Protein AF-A0AA37TKS5-F1 (afdb_monomer_lite)

Radius of gyration: 21.25 Å; chains: 1; bounding box: 67×32×46 Å

Secondary structure (DSSP, 8-state):
----SSHHHHTTTGGG------TTSPP-HHHHHHHHHHHTT----GGGHHHHHHHHHHHHHHHHHHHTSPPPTTPPPPPP---

InterPro domains:
  IPR025148 1-carboxybiuret hydrolase subunit AtzG-like [PF13318] (35-81)

Structure (mmCIF, N/CA/C/O backbone):
data_AF-A0AA37TKS5-F1
#
_entry.id   AF-A0AA37TKS5-F1
#
loop_
_atom_site.group_PDB
_atom_site.id
_atom_site.type_symbol
_atom_site.label_atom_id
_atom_site.label_alt_id
_atom_site.label_comp_id
_atom_site.label_asym_id
_atom_site.label_entity_id
_atom_site.label_seq_id
_atom_site.pdbx_PDB_ins_code
_atom_site.Cartn_x
_atom_site.Cartn_y
_atom_site.Cartn_z
_atom_site.occupancy
_atom_site.B_iso_or_equiv
_atom_site.auth_seq_id
_atom_site.auth_comp_id
_atom_site.auth_asym_id
_atom_site.auth_atom_id
_atom_site.pdbx_PDB_model_num
ATOM 1 N N . MET A 1 1 ? 52.119 -4.701 25.730 1.00 43.69 1 MET A N 1
ATOM 2 C CA . MET A 1 1 ? 51.774 -4.353 24.334 1.00 43.69 1 MET A CA 1
ATOM 3 C C . MET A 1 1 ? 50.398 -4.921 24.032 1.00 43.69 1 MET A C 1
ATOM 5 O O . MET A 1 1 ? 50.181 -6.101 24.259 1.00 43.69 1 MET A O 1
ATOM 9 N N . SER A 1 2 ? 49.462 -4.048 23.668 1.00 48.16 2 SER A N 1
ATOM 10 C CA . SER A 1 2 ? 48.024 -4.312 23.521 1.00 48.16 2 SER A CA 1
ATOM 11 C C . SER A 1 2 ? 47.657 -5.055 22.234 1.00 48.16 2 SER A C 1
ATOM 13 O O . SER A 1 2 ? 48.296 -4.823 21.211 1.00 48.16 2 SER A O 1
ATOM 15 N N . PRO A 1 3 ? 46.504 -5.746 22.241 1.00 48.34 3 PRO A N 1
ATOM 16 C CA . PRO A 1 3 ? 45.617 -5.760 21.084 1.00 48.34 3 PRO A CA 1
ATOM 17 C C . PRO A 1 3 ? 44.175 -5.451 21.532 1.00 48.34 3 PRO A C 1
ATOM 19 O O . PRO A 1 3 ? 43.316 -6.319 21.569 1.00 48.34 3 PRO A O 1
ATOM 22 N N . ALA A 1 4 ? 43.910 -4.205 21.939 1.00 54.03 4 ALA A N 1
ATOM 23 C CA . ALA A 1 4 ? 42.575 -3.741 22.358 1.00 54.03 4 ALA A CA 1
ATOM 24 C C . ALA A 1 4 ? 42.008 -2.631 21.448 1.00 54.03 4 ALA A C 1
ATOM 26 O O . ALA A 1 4 ? 41.032 -1.982 21.805 1.00 54.03 4 ALA A O 1
ATOM 27 N N . LYS A 1 5 ? 42.634 -2.368 20.290 1.00 51.22 5 LYS A N 1
ATOM 28 C CA . LYS A 1 5 ? 42.255 -1.248 19.406 1.00 51.22 5 LYS A CA 1
ATOM 29 C C . LYS A 1 5 ? 41.513 -1.653 18.131 1.00 51.22 5 LYS A C 1
ATOM 31 O O . LYS A 1 5 ? 40.978 -0.774 17.467 1.00 51.22 5 LYS A O 1
ATOM 36 N N . ASP A 1 6 ? 41.447 -2.944 17.814 1.00 51.84 6 ASP A N 1
ATOM 37 C CA . ASP A 1 6 ? 40.918 -3.398 16.521 1.00 51.84 6 ASP A CA 1
ATOM 38 C C . ASP A 1 6 ? 39.392 -3.604 16.529 1.00 51.84 6 ASP A C 1
ATOM 40 O O . ASP A 1 6 ? 38.701 -3.302 15.566 1.00 51.84 6 ASP A O 1
ATOM 44 N N . GLN A 1 7 ? 38.818 -3.981 17.677 1.00 51.50 7 GLN A N 1
ATOM 45 C CA . GLN A 1 7 ? 37.367 -4.206 17.802 1.00 51.50 7 GLN A CA 1
ATOM 46 C C . GLN A 1 7 ? 36.537 -2.909 17.849 1.00 51.50 7 GLN A C 1
ATOM 48 O O . GLN A 1 7 ? 35.319 -2.940 17.674 1.00 51.50 7 GLN A O 1
ATOM 53 N N . SER A 1 8 ? 37.179 -1.757 18.073 1.00 51.00 8 SER A N 1
ATOM 54 C CA . SER A 1 8 ? 36.503 -0.454 18.144 1.00 51.00 8 SER A CA 1
ATOM 55 C C . SER A 1 8 ? 36.233 0.161 16.768 1.00 51.00 8 SER A C 1
ATOM 57 O O . SER A 1 8 ? 35.366 1.025 16.661 1.00 51.00 8 SER A O 1
ATOM 59 N N . ARG A 1 9 ? 36.941 -0.274 15.713 1.00 46.94 9 ARG A N 1
ATOM 60 C CA . ARG A 1 9 ? 36.679 0.181 14.337 1.00 46.94 9 ARG A CA 1
ATOM 61 C C . ARG A 1 9 ? 35.494 -0.551 13.712 1.00 46.94 9 ARG A C 1
ATOM 63 O O . ARG A 1 9 ? 34.619 0.112 13.167 1.00 46.94 9 ARG A O 1
ATOM 70 N N . GLN A 1 10 ? 35.392 -1.868 13.903 1.00 45.12 10 GLN A N 1
ATOM 71 C CA . GLN A 1 10 ? 34.283 -2.661 13.354 1.00 45.12 10 GLN A CA 1
ATOM 72 C C . GLN A 1 10 ? 32.903 -2.289 13.922 1.00 45.12 10 GLN A C 1
ATOM 74 O O . GLN A 1 10 ? 31.905 -2.422 13.227 1.00 45.12 10 GLN A O 1
ATOM 79 N N . ARG A 1 11 ? 32.824 -1.775 15.158 1.00 41.22 11 ARG A N 1
ATOM 80 C CA . ARG A 1 11 ? 31.541 -1.391 15.781 1.00 41.22 11 ARG A CA 1
ATOM 81 C C . ARG A 1 11 ? 30.878 -0.147 15.185 1.00 41.22 11 ARG A C 1
ATOM 83 O O . ARG A 1 11 ? 29.723 0.109 15.506 1.00 41.22 11 ARG A O 1
ATOM 90 N N . THR A 1 12 ? 31.593 0.640 14.382 1.00 41.44 12 THR A N 1
ATOM 91 C CA . THR A 1 12 ? 31.086 1.939 13.906 1.00 41.44 12 THR A CA 1
ATOM 92 C C . THR A 1 12 ? 30.480 1.854 12.499 1.00 41.44 12 THR A C 1
ATOM 94 O O . THR A 1 12 ? 29.716 2.733 12.119 1.00 41.44 12 THR A O 1
ATOM 97 N N . GLU A 1 13 ? 30.749 0.785 11.742 1.00 47.56 13 GLU A N 1
ATOM 98 C CA . GLU A 1 13 ? 30.257 0.631 10.360 1.00 47.56 13 GLU A CA 1
ATOM 99 C C . GLU A 1 13 ? 28.913 -0.113 10.267 1.00 47.56 13 GLU A C 1
ATOM 101 O O . GLU A 1 13 ? 28.181 0.066 9.297 1.00 47.56 13 GLU A O 1
ATOM 106 N N . ASP A 1 14 ? 28.532 -0.865 11.304 1.00 46.31 14 ASP A N 1
ATOM 107 C CA . ASP A 1 14 ? 27.249 -1.589 11.358 1.00 46.31 14 ASP A CA 1
ATOM 108 C C . ASP A 1 14 ? 26.032 -0.673 11.595 1.00 46.31 14 ASP A C 1
ATOM 110 O O . ASP A 1 14 ? 24.890 -1.090 11.419 1.00 46.31 14 ASP A O 1
ATOM 114 N N . ASN A 1 15 ? 26.242 0.589 11.984 1.00 47.22 15 ASN A N 1
ATOM 115 C CA . ASN A 1 15 ? 25.177 1.452 12.510 1.00 47.22 15 ASN A CA 1
ATOM 116 C C . ASN A 1 15 ? 24.619 2.485 11.509 1.00 47.22 15 ASN A C 1
ATOM 118 O O . ASN A 1 15 ? 24.079 3.510 11.925 1.00 47.22 15 ASN A O 1
ATOM 122 N N . ALA A 1 16 ? 24.752 2.258 10.198 1.00 48.53 16 ALA A N 1
ATOM 123 C CA . ALA A 1 16 ? 24.238 3.189 9.182 1.00 48.53 16 ALA A CA 1
ATOM 124 C C . ALA A 1 16 ? 23.532 2.535 7.982 1.00 48.53 16 ALA A C 1
ATOM 126 O O . ALA A 1 16 ? 23.225 3.223 7.009 1.00 48.53 16 ALA A O 1
ATOM 127 N N . ARG A 1 17 ? 23.212 1.237 8.033 1.00 41.47 17 ARG A N 1
ATOM 128 C CA . ARG A 1 17 ? 22.161 0.704 7.161 1.00 41.47 17 ARG A CA 1
ATOM 129 C C . ARG A 1 17 ? 20.839 0.864 7.889 1.00 41.47 17 ARG A C 1
ATOM 131 O O . ARG A 1 17 ? 20.525 0.085 8.782 1.00 41.47 17 ARG A O 1
ATOM 138 N N . THR A 1 18 ? 20.046 1.850 7.472 1.00 51.19 18 THR A N 1
ATOM 139 C CA . THR A 1 18 ? 18.585 1.696 7.485 1.00 51.19 18 THR A CA 1
ATOM 140 C C . THR A 1 18 ? 18.301 0.245 7.109 1.00 51.19 18 THR A C 1
ATOM 142 O O . THR A 1 18 ? 18.861 -0.184 6.093 1.00 51.19 18 THR A O 1
ATOM 145 N N . PRO A 1 19 ? 17.556 -0.540 7.910 1.00 48.19 19 PRO A N 1
ATOM 146 C CA . PRO A 1 19 ? 17.241 -1.894 7.502 1.00 48.19 19 PRO A CA 1
ATOM 147 C C . PRO A 1 19 ? 16.549 -1.762 6.152 1.00 48.19 19 PRO A C 1
ATOM 149 O O . PRO A 1 19 ? 15.471 -1.176 6.045 1.00 48.19 19 PRO A O 1
ATOM 152 N N . MET A 1 20 ? 17.247 -2.192 5.103 1.00 46.94 20 MET A N 1
ATOM 153 C CA . MET A 1 20 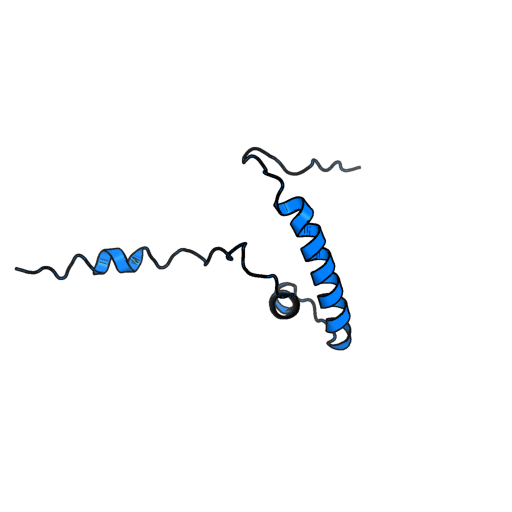? 16.654 -2.386 3.799 1.00 46.94 20 MET A CA 1
ATOM 154 C C . MET A 1 20 ? 15.515 -3.350 4.083 1.00 46.94 20 MET A C 1
ATOM 156 O O . MET A 1 20 ? 15.775 -4.440 4.588 1.00 46.94 20 MET A O 1
ATOM 160 N N . LEU A 1 21 ? 14.273 -2.885 3.923 1.00 58.41 21 LEU A N 1
ATOM 161 C CA . LEU A 1 21 ? 13.095 -3.734 4.053 1.00 58.41 21 LEU A CA 1
ATOM 162 C C . LEU A 1 21 ? 13.396 -4.996 3.255 1.00 58.41 21 LEU A C 1
ATOM 164 O O . LEU A 1 21 ? 13.639 -4.892 2.053 1.00 58.41 21 LEU A O 1
ATOM 168 N N . ASP A 1 22 ? 13.470 -6.144 3.932 1.00 56.28 22 ASP A N 1
ATOM 169 C CA . ASP A 1 22 ? 13.683 -7.414 3.256 1.00 56.28 22 ASP A CA 1
ATOM 170 C C . ASP A 1 22 ? 12.560 -7.543 2.221 1.00 56.28 22 ASP A C 1
ATOM 172 O O . ASP A 1 22 ? 11.393 -7.633 2.611 1.00 56.28 22 ASP A O 1
ATOM 176 N N . PRO A 1 23 ? 12.857 -7.533 0.909 1.00 54.16 23 PRO A N 1
ATOM 177 C CA . PRO A 1 23 ? 11.815 -7.574 -0.115 1.00 54.16 23 PRO A CA 1
ATOM 178 C C . PRO A 1 23 ? 11.078 -8.922 -0.120 1.00 54.16 23 PRO A C 1
ATOM 180 O O . PRO A 1 23 ? 10.038 -9.062 -0.751 1.00 54.16 23 PRO A O 1
ATOM 183 N N . SER A 1 24 ? 11.611 -9.915 0.601 1.00 54.72 24 SER A N 1
ATOM 184 C CA . SER A 1 24 ? 10.996 -11.217 0.854 1.00 54.72 24 SER A CA 1
ATOM 185 C C . SER A 1 24 ? 10.070 -11.240 2.076 1.00 54.72 24 SER A C 1
ATOM 187 O O . SER A 1 24 ? 9.390 -12.247 2.297 1.00 54.72 24 SER A O 1
ATOM 189 N N . ALA A 1 25 ? 10.025 -10.172 2.882 1.00 69.06 25 ALA A N 1
ATOM 190 C CA . ALA A 1 25 ? 9.073 -10.074 3.978 1.00 69.06 25 ALA A CA 1
ATOM 191 C C . ALA A 1 25 ? 7.653 -10.035 3.401 1.00 69.06 25 ALA A C 1
ATOM 193 O O . ALA A 1 25 ? 7.319 -9.204 2.558 1.00 69.06 25 ALA A O 1
ATOM 194 N N . THR A 1 26 ? 6.801 -10.956 3.853 1.00 81.69 26 THR A N 1
ATOM 195 C CA . THR A 1 26 ? 5.393 -10.974 3.447 1.00 81.69 26 THR A CA 1
ATOM 196 C C . THR A 1 26 ? 4.728 -9.668 3.880 1.00 81.69 26 THR A C 1
ATOM 198 O O . THR A 1 26 ? 4.782 -9.309 5.054 1.00 81.69 26 THR A O 1
ATOM 201 N N . PHE A 1 27 ? 4.103 -8.962 2.936 1.00 90.88 27 PHE A N 1
ATOM 202 C CA . PHE A 1 27 ? 3.409 -7.704 3.206 1.00 90.88 27 PHE A CA 1
ATOM 203 C C . PHE A 1 27 ? 2.261 -7.896 4.215 1.00 90.88 27 PHE A C 1
ATOM 205 O O . PHE A 1 27 ? 1.344 -8.687 3.979 1.00 90.88 27 PHE A O 1
ATOM 212 N N . ASP A 1 28 ? 2.311 -7.146 5.320 1.00 95.06 28 ASP A N 1
ATOM 213 C CA . ASP A 1 28 ? 1.270 -7.075 6.350 1.00 95.06 28 ASP A CA 1
ATOM 214 C C . ASP A 1 28 ? 0.458 -5.772 6.179 1.00 95.06 28 ASP A C 1
ATOM 216 O O . ASP A 1 28 ? 0.950 -4.684 6.506 1.00 95.06 28 ASP A O 1
ATOM 220 N N . PRO A 1 29 ? -0.775 -5.848 5.648 1.00 95.50 29 PRO A N 1
ATOM 221 C CA . PRO A 1 29 ? -1.585 -4.669 5.368 1.00 95.50 29 PRO A CA 1
ATOM 222 C C . PRO A 1 29 ? -2.129 -4.004 6.638 1.00 95.50 29 PRO A C 1
ATOM 224 O O . PRO A 1 29 ? -2.346 -2.791 6.626 1.00 95.50 29 PRO A O 1
ATOM 227 N N . GLU A 1 30 ? -2.346 -4.749 7.725 1.00 94.56 30 GLU A N 1
ATOM 228 C CA . GLU A 1 30 ? -2.802 -4.196 9.002 1.00 94.56 30 GLU A CA 1
ATOM 229 C C . GLU A 1 30 ? -1.692 -3.357 9.648 1.00 94.56 30 GLU A C 1
ATOM 231 O O . GLU A 1 30 ? -1.920 -2.198 10.017 1.00 94.56 30 GLU A O 1
ATOM 236 N N . ALA A 1 31 ? -0.477 -3.909 9.725 1.00 94.38 31 ALA A N 1
ATOM 237 C CA . ALA A 1 31 ? 0.683 -3.195 10.253 1.00 94.38 31 ALA A CA 1
ATOM 238 C C . ALA A 1 31 ? 1.037 -1.975 9.389 1.00 94.38 31 ALA A C 1
ATOM 240 O O . ALA A 1 31 ? 1.307 -0.894 9.921 1.00 94.38 31 ALA A O 1
ATOM 241 N N . PHE A 1 32 ? 0.978 -2.124 8.061 1.00 94.00 32 PHE A N 1
ATOM 242 C CA . PHE A 1 32 ? 1.204 -1.021 7.132 1.00 94.00 32 PHE A CA 1
ATOM 243 C C . PHE A 1 32 ? 0.197 0.108 7.353 1.00 94.00 32 PHE A C 1
ATOM 245 O O . PHE A 1 32 ? 0.604 1.248 7.578 1.00 94.00 32 PHE A O 1
ATOM 252 N N . ALA A 1 33 ? -1.106 -0.194 7.349 1.00 93.44 33 ALA A N 1
ATOM 253 C CA . ALA A 1 33 ? -2.140 0.822 7.512 1.00 93.44 33 ALA A CA 1
ATOM 254 C C . ALA A 1 33 ? -2.003 1.568 8.850 1.00 93.44 33 ALA A C 1
ATOM 256 O O . ALA A 1 33 ? -2.064 2.799 8.870 1.00 93.44 33 ALA A O 1
ATOM 257 N N . ALA A 1 34 ? -1.737 0.857 9.950 1.00 91.50 34 ALA A N 1
ATOM 258 C CA . ALA A 1 34 ? -1.515 1.473 11.258 1.00 91.50 34 ALA A CA 1
ATOM 259 C C . ALA A 1 34 ? -0.300 2.422 11.272 1.00 91.50 34 ALA A C 1
ATOM 261 O O . ALA A 1 34 ? -0.366 3.491 11.880 1.00 91.50 34 ALA A O 1
ATOM 262 N N . ALA A 1 35 ? 0.785 2.064 10.578 1.00 92.81 35 ALA A N 1
ATOM 263 C CA . ALA A 1 35 ? 1.997 2.876 10.511 1.00 92.81 35 ALA A CA 1
ATOM 264 C C . ALA A 1 35 ? 1.845 4.121 9.618 1.00 92.81 35 ALA A C 1
ATOM 266 O O . ALA A 1 35 ? 2.326 5.195 9.979 1.00 92.81 35 ALA A O 1
ATOM 267 N N . VAL A 1 36 ? 1.174 4.007 8.465 1.00 92.31 36 VAL A N 1
ATOM 268 C CA . VAL A 1 36 ? 1.096 5.107 7.480 1.00 92.31 36 VAL A CA 1
ATOM 269 C C . VAL A 1 36 ? 0.015 6.137 7.786 1.00 92.31 36 VAL A C 1
ATOM 271 O O . VAL A 1 36 ? 0.179 7.307 7.456 1.00 92.31 36 VAL A O 1
ATOM 274 N N . THR A 1 37 ? -1.065 5.731 8.452 1.00 91.69 37 THR A N 1
ATOM 275 C CA . THR A 1 37 ? -2.180 6.605 8.855 1.00 91.69 37 THR A CA 1
ATOM 276 C C . THR A 1 37 ? -1.708 7.906 9.533 1.00 91.69 37 THR A C 1
ATOM 278 O O . THR A 1 37 ? -2.049 8.985 9.037 1.00 91.69 37 THR A O 1
ATOM 281 N N . PRO A 1 38 ? -0.885 7.870 10.606 1.00 91.38 38 PRO A N 1
ATOM 282 C CA . PRO A 1 38 ? -0.386 9.093 11.237 1.00 91.38 38 PRO A CA 1
ATOM 283 C C . PRO A 1 38 ? 0.612 9.861 10.360 1.00 91.38 38 PRO A C 1
ATOM 285 O O . PRO A 1 38 ? 0.617 11.088 10.397 1.00 91.38 38 PRO A O 1
ATOM 288 N N . LEU A 1 39 ? 1.426 9.169 9.553 1.00 94.19 39 LEU A N 1
ATOM 289 C CA . LEU A 1 39 ? 2.414 9.804 8.668 1.00 94.19 39 LEU A CA 1
ATOM 290 C C . LEU A 1 39 ? 1.753 10.630 7.561 1.00 94.19 39 LEU A C 1
ATOM 292 O O . LEU A 1 39 ? 2.265 11.679 7.181 1.00 94.19 39 LEU A O 1
ATOM 296 N N . LEU A 1 40 ? 0.606 10.166 7.068 1.00 93.00 40 LEU A N 1
ATOM 297 C CA . LEU A 1 40 ? -0.178 10.850 6.043 1.00 93.00 40 LEU A CA 1
ATOM 2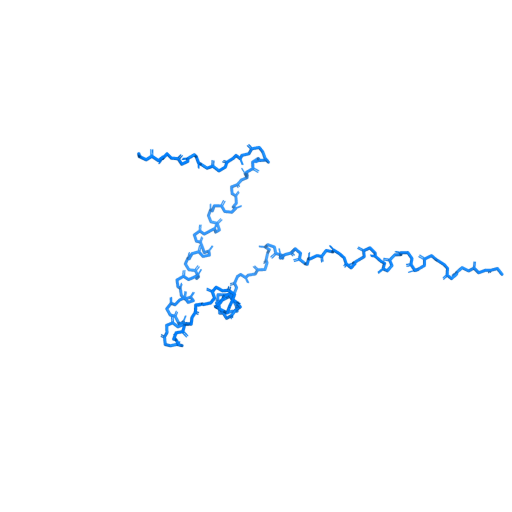98 C C . LEU A 1 40 ? -1.140 11.893 6.630 1.00 93.00 40 LEU A C 1
ATOM 300 O O . LEU A 1 40 ? -1.808 12.595 5.874 1.00 93.00 40 LEU A O 1
ATOM 304 N N . GLY A 1 41 ? -1.247 11.990 7.962 1.00 93.81 41 GLY A N 1
ATOM 305 C CA . GLY A 1 41 ? -2.239 12.843 8.617 1.00 93.81 41 GLY A CA 1
ATOM 306 C C . GLY A 1 41 ? -3.680 12.466 8.252 1.00 93.81 41 GLY A C 1
ATOM 307 O O . GLY A 1 41 ? -4.556 13.329 8.250 1.00 93.81 41 GLY A O 1
ATOM 308 N N . LEU A 1 42 ? -3.923 11.196 7.913 1.00 89.06 42 LEU A N 1
ATOM 309 C CA . LEU A 1 42 ? -5.221 10.688 7.473 1.00 89.06 42 LEU A CA 1
ATOM 310 C C . LEU A 1 42 ? 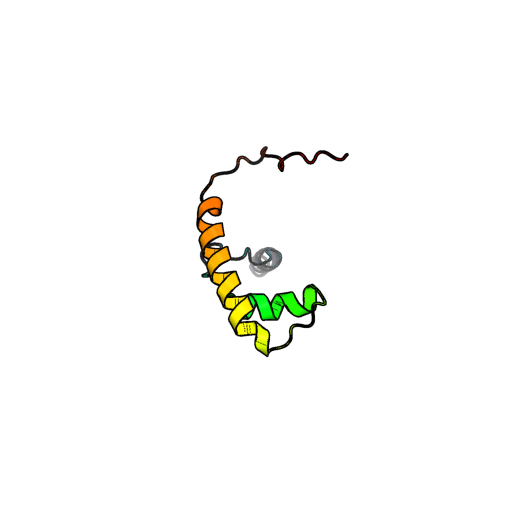-5.919 9.996 8.647 1.00 89.06 42 LEU A C 1
ATOM 312 O O . LEU A 1 42 ? -5.609 8.842 8.917 1.00 89.06 42 LEU A O 1
ATOM 316 N N . PRO A 1 43 ? -6.858 10.638 9.364 1.00 85.75 43 PRO A N 1
ATOM 317 C CA . PRO A 1 43 ? -7.619 9.945 10.396 1.00 85.75 43 PRO A CA 1
ATOM 318 C C . PRO A 1 43 ? -8.556 8.918 9.745 1.00 85.75 43 PRO A C 1
ATOM 320 O O . PRO A 1 43 ? -9.536 9.280 9.094 1.00 85.75 43 PRO A O 1
ATOM 323 N N . LEU A 1 44 ? -8.256 7.631 9.923 1.00 87.50 44 LEU A N 1
ATOM 324 C CA . LEU A 1 44 ? -9.114 6.538 9.472 1.00 87.50 44 LEU A CA 1
ATOM 325 C C . LEU A 1 44 ? -10.103 6.155 10.573 1.00 87.50 44 LEU A C 1
ATOM 327 O O . LEU A 1 44 ? -9.726 5.895 11.714 1.00 87.50 44 LEU A O 1
ATOM 331 N N . ASP A 1 45 ? -11.381 6.095 10.215 1.00 93.44 45 ASP A N 1
ATOM 332 C CA . ASP A 1 45 ? -12.411 5.538 11.084 1.00 93.44 45 ASP A CA 1
ATOM 333 C C . ASP A 1 45 ? -12.224 4.006 11.161 1.00 93.44 45 ASP A C 1
ATOM 335 O O . ASP A 1 45 ? -12.200 3.353 10.110 1.00 93.44 45 ASP A O 1
ATOM 339 N N . PRO A 1 46 ? -12.105 3.410 12.367 1.00 91.94 46 PRO A N 1
ATOM 340 C CA . PRO A 1 46 ? -11.810 1.988 12.536 1.00 91.94 46 PRO A CA 1
ATOM 341 C C . PRO A 1 46 ? -12.742 1.043 11.774 1.00 91.94 46 PRO A C 1
ATOM 343 O O . PRO A 1 46 ? -12.302 -0.028 11.359 1.00 91.94 46 PRO A O 1
ATOM 346 N N . ARG A 1 47 ? -14.002 1.433 11.522 1.00 96.50 47 ARG A N 1
ATOM 347 C CA . ARG A 1 47 ? -14.953 0.597 10.759 1.00 96.50 47 ARG A CA 1
ATOM 348 C C . ARG A 1 47 ? -14.532 0.349 9.307 1.00 96.50 47 ARG A C 1
ATOM 350 O O . ARG A 1 47 ? -15.085 -0.533 8.659 1.00 96.50 47 ARG A O 1
ATOM 357 N N . TRP A 1 48 ? -13.601 1.145 8.780 1.00 95.25 48 TRP A N 1
ATOM 358 C CA . TRP A 1 48 ? -13.088 1.001 7.418 1.00 95.25 48 TRP A CA 1
ATOM 359 C C . TRP A 1 48 ? -11.891 0.061 7.340 1.00 95.25 48 TRP A C 1
ATOM 361 O O . TRP A 1 48 ? -11.530 -0.335 6.232 1.00 95.25 48 TRP A O 1
ATOM 371 N N . MET A 1 49 ? -11.282 -0.308 8.473 1.00 94.00 49 MET A N 1
ATOM 372 C CA . MET A 1 49 ? -10.002 -1.010 8.454 1.00 94.00 49 MET A CA 1
ATOM 373 C C . MET A 1 49 ? -10.062 -2.338 7.716 1.00 94.00 49 MET A C 1
ATOM 375 O O . MET A 1 49 ? -9.220 -2.565 6.852 1.00 94.00 49 MET A O 1
ATOM 379 N N . ASP A 1 50 ? -11.100 -3.138 7.947 1.00 96.38 50 ASP A N 1
ATOM 380 C CA . ASP A 1 50 ? -11.2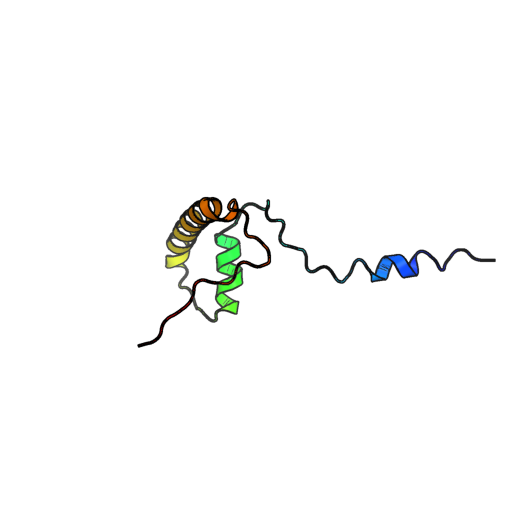71 -4.420 7.258 1.00 96.38 50 ASP A CA 1
ATOM 381 C C . ASP A 1 50 ? -11.348 -4.247 5.733 1.00 96.38 50 ASP A C 1
ATOM 383 O O . ASP A 1 50 ? -10.758 -5.009 4.969 1.00 96.38 50 ASP A O 1
ATOM 387 N N . SER A 1 51 ? -12.047 -3.206 5.265 1.00 97.62 51 SER A N 1
ATOM 388 C CA . SER A 1 51 ? -12.158 -2.918 3.830 1.00 97.62 51 SER A CA 1
ATOM 389 C C . SER A 1 51 ? -10.843 -2.396 3.252 1.00 97.62 51 SER A C 1
ATOM 391 O O . SER A 1 51 ? -10.464 -2.764 2.140 1.00 97.62 51 SER A O 1
ATOM 393 N N . ILE A 1 52 ? -10.130 -1.548 3.992 1.00 96.00 52 ILE A N 1
ATOM 394 C CA . ILE A 1 52 ? -8.841 -0.992 3.571 1.00 96.00 52 ILE A CA 1
ATOM 395 C C . ILE A 1 52 ? -7.806 -2.108 3.443 1.00 96.00 52 ILE A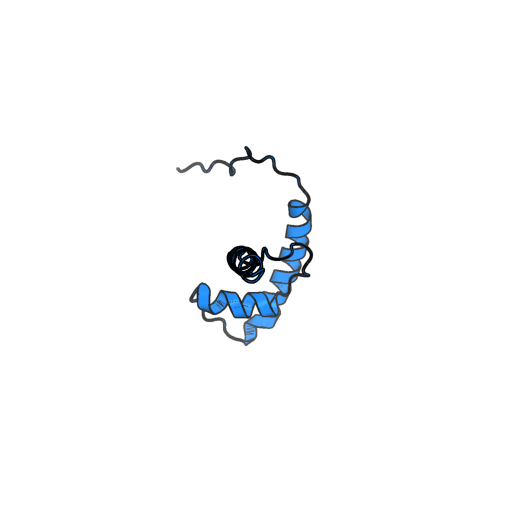 C 1
ATOM 397 O O . ILE A 1 52 ? -7.182 -2.239 2.389 1.00 96.00 52 ILE A O 1
ATOM 401 N N . THR A 1 53 ? -7.648 -2.949 4.467 1.00 96.50 53 THR A N 1
ATOM 402 C CA . THR A 1 53 ? -6.634 -4.009 4.446 1.00 96.50 53 THR A CA 1
ATOM 403 C C . THR A 1 53 ? -6.963 -5.082 3.415 1.00 96.50 53 THR A C 1
ATOM 405 O O . THR A 1 53 ? -6.053 -5.550 2.731 1.00 96.50 53 THR A O 1
ATOM 408 N N . ALA A 1 54 ? -8.243 -5.398 3.190 1.00 97.69 54 ALA A N 1
ATOM 409 C CA . ALA A 1 54 ? -8.656 -6.275 2.094 1.00 97.69 54 ALA A CA 1
ATOM 410 C C . ALA A 1 54 ? -8.213 -5.745 0.716 1.00 97.69 54 ALA A C 1
ATOM 412 O O . ALA A 1 54 ? -7.649 -6.498 -0.081 1.00 97.69 54 ALA A O 1
ATOM 413 N N . ASN A 1 55 ? -8.398 -4.449 0.442 1.00 97.94 55 ASN A N 1
ATOM 414 C CA . ASN A 1 55 ? -7.951 -3.844 -0.818 1.00 97.94 55 ASN A CA 1
ATOM 415 C C . ASN A 1 55 ? -6.420 -3.789 -0.925 1.00 97.94 55 ASN A C 1
ATOM 417 O O . ASN A 1 55 ? -5.872 -4.075 -1.989 1.00 97.94 55 ASN A O 1
ATOM 421 N N . LEU A 1 56 ? -5.717 -3.497 0.173 1.00 96.94 56 LEU A N 1
ATOM 422 C CA . LEU A 1 56 ? -4.252 -3.514 0.201 1.00 96.94 56 LEU A CA 1
ATOM 423 C C . LEU A 1 56 ? -3.683 -4.904 -0.124 1.00 96.94 56 LEU A C 1
ATOM 425 O O . LEU A 1 56 ? -2.680 -4.989 -0.827 1.00 96.94 56 LEU A O 1
ATOM 429 N N . ARG A 1 57 ? -4.335 -5.997 0.302 1.00 96.50 57 ARG A N 1
ATOM 430 C CA . ARG A 1 57 ? -3.934 -7.366 -0.091 1.00 96.50 57 ARG A CA 1
ATOM 431 C C . ARG A 1 57 ? -4.048 -7.586 -1.598 1.00 96.50 57 ARG A C 1
ATOM 433 O O . ARG A 1 57 ? -3.142 -8.160 -2.195 1.00 96.50 57 ARG A O 1
ATOM 440 N N . VAL A 1 58 ? -5.140 -7.129 -2.214 1.00 96.81 58 VAL A N 1
ATOM 441 C CA . VAL A 1 58 ? -5.335 -7.230 -3.672 1.00 96.81 58 VAL A CA 1
ATOM 442 C C . VAL A 1 58 ? -4.275 -6.418 -4.413 1.00 96.81 58 VAL A C 1
ATOM 444 O O . VAL A 1 58 ? -3.667 -6.922 -5.355 1.00 96.81 58 VAL A O 1
ATOM 447 N N . LEU A 1 59 ? -4.006 -5.192 -3.959 1.00 96.06 59 LEU A N 1
ATOM 448 C CA . LEU A 1 59 ? -2.974 -4.336 -4.543 1.00 96.06 59 LEU A CA 1
ATOM 449 C C . LEU A 1 59 ? -1.575 -4.934 -4.393 1.00 96.06 59 LEU A C 1
ATOM 451 O O . LEU A 1 59 ? -0.814 -4.893 -5.352 1.00 96.06 59 LEU A O 1
ATOM 455 N N . ALA A 1 60 ? -1.251 -5.544 -3.251 1.00 93.62 60 ALA A N 1
ATOM 456 C CA . ALA A 1 60 ? 0.023 -6.235 -3.065 1.00 93.62 60 ALA A CA 1
ATOM 457 C C . ALA A 1 60 ? 0.190 -7.391 -4.064 1.00 93.62 60 ALA A C 1
ATOM 459 O O . ALA A 1 60 ? 1.238 -7.515 -4.690 1.00 93.62 60 ALA A O 1
ATOM 460 N N . LYS A 1 61 ? -0.870 -8.178 -4.304 1.00 92.00 61 LYS A N 1
ATOM 461 C CA . LYS A 1 61 ? -0.857 -9.225 -5.339 1.00 92.00 61 LYS A CA 1
ATOM 462 C C . LYS A 1 61 ? -0.733 -8.683 -6.757 1.00 92.00 61 LYS A C 1
ATOM 464 O O . LYS A 1 61 ? -0.062 -9.296 -7.577 1.00 92.00 61 LYS A O 1
ATOM 469 N N . ALA A 1 62 ? -1.341 -7.539 -7.053 1.00 93.12 62 ALA A N 1
ATOM 470 C CA . ALA A 1 62 ? -1.150 -6.881 -8.341 1.00 93.12 62 ALA A CA 1
ATOM 471 C C . ALA A 1 62 ? 0.275 -6.318 -8.494 1.00 93.12 62 ALA A C 1
ATOM 473 O O . ALA A 1 62 ? 0.844 -6.398 -9.578 1.00 93.12 62 ALA A O 1
ATOM 474 N N . ALA A 1 63 ? 0.860 -5.788 -7.417 1.00 92.38 63 ALA A N 1
ATOM 475 C CA . ALA A 1 63 ? 2.224 -5.272 -7.406 1.00 92.38 63 ALA A CA 1
ATOM 476 C C . ALA A 1 63 ? 3.256 -6.382 -7.662 1.00 92.38 63 ALA A C 1
ATOM 478 O O . ALA A 1 63 ? 4.170 -6.164 -8.450 1.00 92.38 63 ALA A O 1
ATOM 479 N N . GLU A 1 64 ? 3.061 -7.585 -7.103 1.00 89.00 64 GLU A N 1
ATOM 480 C CA . GLU A 1 64 ? 3.906 -8.762 -7.388 1.00 89.00 64 GLU A CA 1
ATOM 481 C C . GLU A 1 64 ? 4.048 -9.018 -8.905 1.00 89.00 64 GLU A C 1
ATOM 483 O O . GLU A 1 64 ? 5.131 -9.354 -9.370 1.00 89.00 64 GLU A O 1
ATOM 488 N N . LEU A 1 65 ? 3.001 -8.766 -9.706 1.00 89.94 65 LEU A N 1
ATOM 489 C CA . LEU A 1 65 ? 3.040 -8.963 -11.165 1.00 89.94 65 LEU A CA 1
ATOM 490 C C . LEU A 1 65 ? 3.999 -8.015 -11.896 1.00 89.94 65 LEU A C 1
ATOM 492 O O . LEU A 1 65 ? 4.420 -8.322 -13.011 1.00 89.94 65 LEU A O 1
ATOM 496 N N . VAL A 1 66 ? 4.300 -6.853 -11.313 1.00 88.38 66 VAL A N 1
ATOM 497 C CA . VAL A 1 66 ? 5.166 -5.833 -11.925 1.00 88.38 66 VAL A CA 1
ATOM 498 C C . VAL A 1 66 ? 6.514 -5.705 -11.221 1.00 88.38 66 VAL A C 1
ATOM 500 O O . VAL A 1 66 ? 7.464 -5.241 -11.841 1.00 88.38 66 VAL A O 1
ATOM 503 N N . SER A 1 67 ? 6.629 -6.143 -9.963 1.00 85.25 67 SER A N 1
ATOM 504 C CA . SER A 1 67 ? 7.890 -6.142 -9.210 1.00 85.25 67 SER A CA 1
ATOM 505 C C . SER A 1 67 ? 8.942 -7.087 -9.791 1.00 85.25 67 SER A C 1
ATOM 507 O O . SER A 1 67 ? 10.131 -6.810 -9.667 1.00 85.25 67 SER A O 1
ATOM 509 N N . ASP A 1 68 ? 8.517 -8.160 -10.462 1.00 79.31 68 ASP A N 1
ATOM 510 C CA . ASP A 1 68 ? 9.422 -9.122 -11.104 1.00 79.31 68 ASP A CA 1
ATOM 511 C C . ASP A 1 68 ? 9.963 -8.634 -12.461 1.00 79.31 68 ASP A C 1
ATOM 513 O O . ASP A 1 68 ? 10.812 -9.292 -13.070 1.00 79.31 68 ASP A O 1
ATOM 517 N N . PHE A 1 69 ? 9.487 -7.490 -12.966 1.00 83.44 69 PHE A N 1
ATOM 518 C CA . PHE A 1 69 ? 9.980 -6.916 -14.213 1.00 83.44 69 PHE A CA 1
ATOM 519 C C . PHE A 1 69 ? 11.330 -6.213 -13.979 1.00 83.44 69 PHE A C 1
ATOM 521 O O . PHE A 1 69 ? 11.378 -5.227 -13.240 1.00 83.44 69 PHE A O 1
ATOM 528 N N . PRO A 1 70 ? 12.435 -6.666 -14.602 1.00 83.94 70 PRO A N 1
ATOM 529 C CA . PRO A 1 70 ? 13.732 -6.031 -14.415 1.00 83.94 70 PRO A CA 1
ATOM 530 C C . PRO A 1 70 ? 13.735 -4.644 -15.065 1.00 83.94 70 PRO A C 1
ATOM 532 O O . PRO A 1 70 ? 13.570 -4.512 -16.279 1.00 83.94 70 PRO A O 1
ATOM 535 N N . LEU A 1 71 ? 13.953 -3.611 -14.254 1.00 86.69 71 LEU A N 1
ATOM 536 C CA . LEU A 1 71 ? 14.181 -2.248 -14.722 1.00 86.69 71 LEU A CA 1
ATOM 537 C C . LEU A 1 71 ? 15.686 -1.988 -14.785 1.00 86.69 71 LEU A C 1
ATOM 539 O O . LEU A 1 71 ? 16.405 -2.295 -13.837 1.00 86.69 71 LEU A O 1
ATOM 543 N N . ALA A 1 72 ? 16.155 -1.452 -15.912 1.00 87.69 72 ALA A N 1
ATOM 544 C CA . ALA A 1 72 ? 17.521 -0.950 -16.008 1.00 87.69 72 ALA A CA 1
ATOM 545 C C . ALA A 1 72 ? 17.647 0.354 -15.206 1.00 87.69 72 ALA A C 1
ATOM 547 O O . ALA A 1 72 ? 16.670 1.095 -15.080 1.00 87.69 72 ALA A O 1
ATOM 548 N N . ASP A 1 73 ? 18.842 0.645 -14.695 1.00 85.50 73 ASP A N 1
ATOM 549 C CA . ASP A 1 73 ? 19.085 1.831 -13.864 1.00 85.50 73 ASP A CA 1
ATOM 550 C C . ASP A 1 73 ? 18.815 3.141 -14.629 1.00 85.50 73 ASP A C 1
ATOM 552 O O . ASP A 1 73 ? 18.481 4.161 -14.029 1.00 85.50 73 ASP A O 1
ATOM 556 N N . GLU A 1 74 ? 18.921 3.112 -15.961 1.00 90.56 74 GLU A N 1
ATOM 557 C CA . GLU A 1 74 ? 18.673 4.250 -16.849 1.00 90.56 74 GLU A CA 1
ATOM 558 C C . GLU A 1 74 ? 17.189 4.441 -17.212 1.00 90.56 74 GLU A C 1
ATOM 560 O O . GLU A 1 74 ? 16.860 5.357 -17.969 1.00 90.56 74 GLU A O 1
ATOM 565 N N . VAL A 1 75 ? 16.280 3.581 -16.731 1.00 88.69 75 VAL A N 1
ATOM 566 C CA . VAL A 1 75 ? 14.842 3.732 -16.997 1.00 88.69 75 VAL A CA 1
ATOM 567 C C . VAL A 1 75 ? 14.301 4.943 -16.243 1.00 88.69 75 VAL A C 1
ATOM 569 O O . VAL A 1 75 ? 14.239 4.969 -15.016 1.00 88.69 75 VAL A O 1
ATOM 572 N N . GLU A 1 76 ? 13.840 5.933 -16.999 1.00 84.44 76 GLU A N 1
ATOM 573 C CA . GLU A 1 76 ? 13.140 7.095 -16.462 1.00 84.44 76 GLU A CA 1
ATOM 574 C C . GLU A 1 76 ? 11.632 6.830 -16.326 1.00 84.44 76 GLU A C 1
ATOM 576 O O . GLU A 1 76 ? 11.050 5.984 -17.013 1.00 84.44 76 GLU A O 1
ATOM 581 N N . ALA A 1 77 ? 10.976 7.569 -15.426 1.00 86.88 77 ALA A N 1
ATOM 582 C CA . ALA A 1 77 ? 9.525 7.518 -15.280 1.00 86.88 77 ALA A CA 1
ATOM 583 C C . ALA A 1 77 ? 8.818 7.915 -16.589 1.00 86.88 77 ALA A C 1
ATOM 585 O O . ALA A 1 77 ? 9.330 8.709 -17.379 1.00 86.88 77 ALA A O 1
ATOM 586 N N . ALA A 1 78 ? 7.611 7.385 -16.808 1.00 88.81 78 ALA A N 1
ATOM 587 C CA . ALA A 1 78 ? 6.831 7.712 -17.997 1.00 88.81 78 ALA A CA 1
ATOM 588 C C . ALA A 1 78 ? 6.577 9.235 -18.099 1.00 88.81 78 ALA A C 1
ATOM 590 O O . ALA A 1 78 ? 6.232 9.860 -17.091 1.00 88.81 78 ALA A O 1
ATOM 591 N N . PRO A 1 79 ? 6.713 9.841 -19.295 1.00 86.06 79 PRO A N 1
ATOM 592 C CA . PRO A 1 79 ? 6.577 11.283 -19.465 1.00 86.06 79 PRO A CA 1
ATOM 593 C C . PRO A 1 79 ? 5.140 11.753 -19.207 1.00 86.06 79 PRO A C 1
ATOM 595 O O . PRO A 1 79 ? 4.179 11.164 -19.707 1.00 86.06 79 PRO A O 1
ATOM 598 N N . SER A 1 80 ? 4.994 12.850 -18.463 1.00 85.44 80 SER A N 1
ATOM 599 C CA . SER A 1 80 ? 3.727 13.563 -18.278 1.00 85.44 80 SER A CA 1
ATOM 600 C C . SER A 1 80 ? 3.594 14.695 -19.297 1.00 85.44 80 SER A C 1
ATOM 602 O O . SER A 1 80 ? 4.512 15.500 -19.447 1.00 85.44 80 SER A O 1
ATOM 604 N N . PHE A 1 81 ? 2.439 14.796 -19.955 1.00 82.56 81 PHE A N 1
ATOM 605 C CA . PHE A 1 81 ? 2.098 15.926 -20.821 1.00 82.56 81 PHE A CA 1
ATOM 606 C C . PHE A 1 81 ? 1.028 16.779 -20.137 1.00 82.56 81 PHE A C 1
ATOM 608 O O . PHE A 1 81 ? 0.013 16.247 -19.688 1.00 82.56 81 PHE A O 1
ATOM 615 N N . GLU A 1 82 ? 1.259 18.088 -20.054 1.00 84.19 82 GLU A N 1
ATOM 616 C CA . GLU A 1 82 ? 0.283 19.062 -19.552 1.00 84.19 82 GLU A CA 1
ATOM 617 C C . GLU A 1 82 ? -0.476 19.717 -20.719 1.00 84.19 82 GLU A C 1
ATOM 619 O O . GLU A 1 82 ? 0.005 19.713 -21.855 1.00 84.19 82 GLU A O 1
ATOM 624 N N . ALA A 1 83 ? -1.683 20.220 -20.439 1.00 76.44 83 ALA A N 1
ATOM 625 C CA . ALA A 1 83 ? -2.582 20.849 -21.413 1.00 76.44 83 ALA A CA 1
ATOM 626 C C . ALA A 1 83 ? -2.341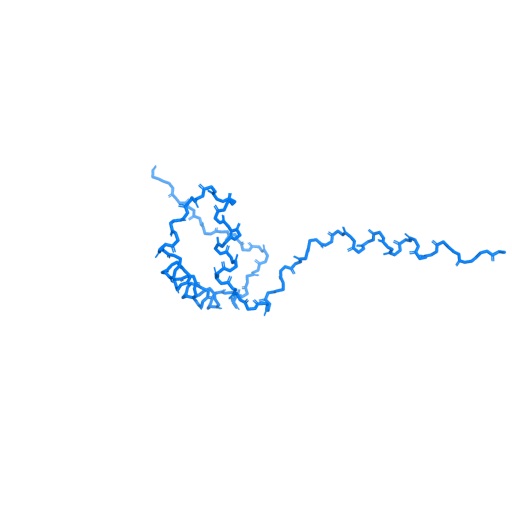 22.358 -21.559 1.00 76.44 83 ALA A C 1
ATOM 628 O O . ALA A 1 83 ? -2.005 23.002 -20.540 1.00 76.44 83 ALA A O 1
#

Organism: NCBI:txid374432

pLDDT: mean 78.45, std 19.55, range [41.22, 97.94]

Foldseek 3Di:
DDDPPPVVVVVPVVPPDPPPPPPPPDDDLLVVCVVCCVVVVNDDDPVCSVVRSVVVVVVVVVVVVVVPDDDDPPDDDDDDDDD

Sequence (83 aa):
MSPAKDQSRQRTEDNARTPMLDPSATFDPEAFAAAVTPLLGLPLDPRWMDSITANLRVLAKAAELVSDFPLADEVEAAPSFEA